Protein AF-A0AAN7SDN0-F1 (afdb_monomer)

Secondary structure (DSSP, 8-state):
---------------PPBTTTBS--SS--TTSPPBHHHHHHHHHIIIIIS---HHHHHHHHHHHHHHHHHHTT--B--HHHHHHHHHHHHHHHHHHHHHHH-GGG--HHHHHHHHHHHHHHTSB---B-TTHHHH---HHHHHHHHHHHSTT----TTTTTTSTT--

Solvent-accessible surface area (backbone atoms only — not comparable to full-atom values): 9888 Å² total; per-residue (Å²): 139,89,81,83,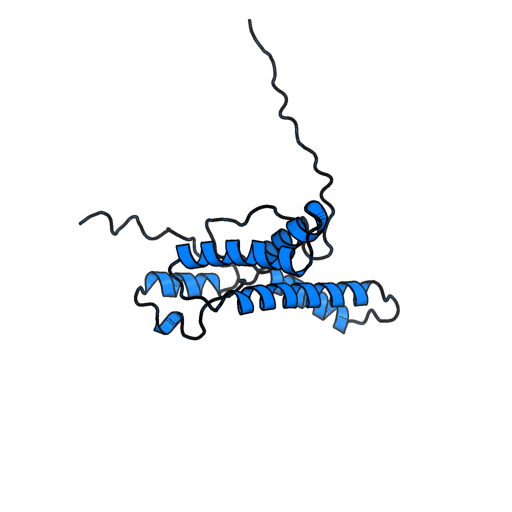83,80,75,78,77,78,80,78,71,87,69,67,72,39,88,90,69,43,53,58,33,92,70,79,68,89,48,45,85,54,26,40,40,59,50,47,20,32,24,44,27,31,38,67,76,67,61,39,52,75,66,57,17,27,48,55,44,37,53,56,54,48,54,56,39,54,74,55,74,48,50,59,52,62,66,70,56,48,30,49,51,51,50,48,55,52,50,52,49,52,52,52,54,55,49,65,72,39,71,92,66,75,43,70,71,53,54,52,51,51,52,57,49,51,64,47,27,72,36,54,55,80,52,61,28,94,57,26,75,75,71,51,82,57,61,68,54,46,52,40,54,54,31,32,68,39,92,85,45,43,71,52,62,77,80,64,78,76,66,78,81,74,125

Structure (mmCIF, N/CA/C/O backbone):
data_AF-A0AAN7SDN0-F1
#
_entry.id   AF-A0AAN7SDN0-F1
#
loop_
_atom_site.group_PDB
_atom_site.id
_atom_site.type_symbol
_atom_site.label_atom_id
_atom_site.label_alt_id
_atom_site.label_comp_id
_atom_site.label_asym_id
_atom_site.label_entity_id
_atom_site.label_seq_id
_atom_site.pdbx_PDB_ins_code
_atom_site.Cartn_x
_atom_site.Cartn_y
_atom_site.Cartn_z
_atom_site.occupancy
_atom_site.B_iso_or_equiv
_atom_site.auth_seq_id
_atom_site.auth_comp_id
_atom_site.auth_asym_id
_atom_site.auth_atom_id
_atom_site.pdbx_PDB_model_num
ATOM 1 N N . MET A 1 1 ? 29.220 38.210 26.064 1.00 38.62 1 MET A N 1
ATOM 2 C CA . MET A 1 1 ? 28.593 38.331 24.731 1.00 38.62 1 MET A CA 1
ATOM 3 C C . MET A 1 1 ? 28.800 37.018 23.997 1.00 38.62 1 MET A C 1
ATOM 5 O O . MET A 1 1 ? 29.814 36.830 23.342 1.00 38.62 1 MET A O 1
ATOM 9 N N . ALA A 1 2 ? 27.902 36.061 24.232 1.00 37.66 2 ALA A N 1
ATOM 10 C CA . ALA A 1 2 ? 27.933 34.753 23.592 1.00 37.66 2 ALA A CA 1
ATOM 11 C C . ALA A 1 2 ? 27.146 34.828 22.282 1.00 37.66 2 ALA A C 1
ATOM 13 O O . ALA A 1 2 ? 25.994 35.255 22.266 1.00 37.66 2 ALA A O 1
ATOM 14 N N . SER A 1 3 ? 27.765 34.428 21.181 1.00 37.12 3 SER A N 1
ATOM 15 C CA . SER A 1 3 ? 27.073 34.154 19.924 1.00 37.12 3 SER A CA 1
ATOM 16 C C . SER A 1 3 ? 27.837 33.051 19.213 1.00 37.12 3 SER A C 1
ATOM 18 O O . SER A 1 3 ? 28.697 33.300 18.377 1.00 37.12 3 SER A O 1
ATOM 20 N N . THR A 1 4 ? 27.554 31.808 19.592 1.00 33.75 4 THR A N 1
ATOM 21 C CA . THR A 1 4 ? 27.896 30.644 18.778 1.00 33.75 4 THR A CA 1
ATOM 22 C C . THR A 1 4 ? 26.692 30.332 17.908 1.00 33.75 4 THR A C 1
ATOM 24 O O . THR A 1 4 ? 25.661 29.860 18.383 1.00 33.75 4 THR A O 1
ATOM 27 N N . ASN A 1 5 ? 26.839 30.665 16.631 1.00 34.59 5 ASN A N 1
ATOM 28 C CA . ASN A 1 5 ? 25.934 30.321 15.552 1.00 34.59 5 ASN A CA 1
ATOM 29 C C . ASN A 1 5 ? 26.043 28.808 15.297 1.00 34.59 5 ASN A C 1
ATOM 31 O O . ASN A 1 5 ? 26.980 28.348 14.643 1.00 34.59 5 ASN A O 1
ATOM 35 N N . THR A 1 6 ? 25.129 28.021 15.863 1.00 35.69 6 THR A N 1
ATOM 36 C CA . THR A 1 6 ? 25.057 26.578 15.616 1.00 35.69 6 THR A CA 1
ATOM 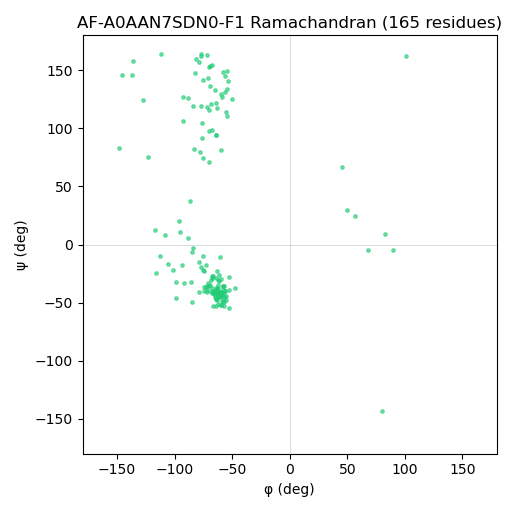37 C C . THR A 1 6 ? 24.439 26.358 14.241 1.00 35.69 6 THR A C 1
ATOM 39 O O . THR A 1 6 ? 23.221 26.288 14.085 1.00 35.69 6 THR A O 1
ATOM 42 N N . GLY A 1 7 ? 25.304 26.280 13.230 1.00 33.75 7 GLY A N 1
ATOM 43 C CA . GLY A 1 7 ? 24.948 25.844 11.890 1.00 33.75 7 GLY A CA 1
ATOM 44 C C . GLY A 1 7 ? 24.305 24.462 11.947 1.00 33.75 7 GLY A C 1
ATOM 45 O O . GLY A 1 7 ? 24.940 23.472 12.311 1.00 33.75 7 GLY A O 1
ATOM 46 N N . VAL A 1 8 ? 23.021 24.416 11.598 1.00 36.97 8 VAL A N 1
ATOM 47 C CA . VAL A 1 8 ? 22.264 23.189 11.369 1.00 36.97 8 VAL A CA 1
ATOM 48 C C . VAL A 1 8 ? 23.019 22.368 10.330 1.00 36.97 8 VAL A C 1
ATOM 50 O O . VAL A 1 8 ? 23.113 22.743 9.162 1.00 36.97 8 VAL A O 1
ATOM 53 N N . SER A 1 9 ? 23.591 21.250 10.770 1.00 36.69 9 SER A N 1
ATOM 54 C CA . SER A 1 9 ? 24.213 20.277 9.884 1.00 36.69 9 SER A CA 1
ATOM 55 C C . SER A 1 9 ? 23.116 19.637 9.042 1.00 36.69 9 SER A C 1
ATOM 57 O O . SER A 1 9 ? 22.403 18.742 9.494 1.00 36.69 9 SER A O 1
ATOM 59 N N . VAL A 1 10 ? 22.955 20.124 7.812 1.00 41.59 10 VAL A N 1
ATOM 60 C CA . VAL A 1 10 ? 22.175 19.450 6.777 1.00 41.59 10 VAL A CA 1
ATOM 61 C C . VAL A 1 10 ? 22.893 18.138 6.478 1.00 41.59 10 VAL A C 1
ATOM 63 O O . VAL A 1 10 ? 23.846 18.085 5.699 1.00 41.59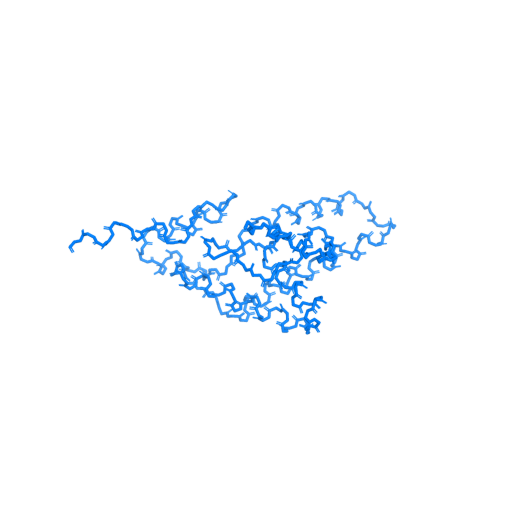 10 VAL A O 1
ATOM 66 N N . VAL A 1 11 ? 22.458 17.067 7.145 1.00 37.56 11 VAL A N 1
ATOM 67 C CA . VAL A 1 11 ? 22.883 15.701 6.844 1.00 37.56 11 VAL A CA 1
ATOM 68 C C . VAL A 1 11 ? 22.390 15.384 5.436 1.00 37.56 11 VAL A C 1
ATOM 70 O O . VAL A 1 11 ? 21.247 14.990 5.204 1.00 37.56 11 VAL A O 1
ATOM 73 N N . THR A 1 12 ? 23.277 15.607 4.476 1.00 42.34 12 THR A N 1
ATOM 74 C CA . THR A 1 12 ? 23.079 15.297 3.066 1.00 42.34 12 THR A CA 1
ATOM 75 C C . THR A 1 12 ? 23.284 13.795 2.910 1.00 42.34 12 THR A C 1
ATOM 77 O O . THR A 1 12 ? 24.360 13.327 2.550 1.00 42.34 12 THR A O 1
ATOM 80 N N . GLN A 1 13 ? 22.272 12.996 3.255 1.00 47.72 13 GLN A N 1
ATOM 81 C CA . GLN A 1 13 ? 22.265 11.602 2.823 1.00 47.72 13 GLN A CA 1
ATOM 82 C C . GLN A 1 13 ? 22.176 11.605 1.293 1.00 47.72 13 GLN A C 1
ATOM 84 O O . GLN A 1 13 ? 21.231 12.156 0.729 1.00 47.72 13 GLN A O 1
ATOM 89 N N . ASN A 1 14 ? 23.156 10.996 0.624 1.00 46.59 14 ASN A N 1
ATOM 90 C CA . ASN A 1 14 ? 23.105 10.657 -0.798 1.00 46.59 14 ASN A CA 1
ATOM 91 C C . ASN A 1 14 ? 21.919 9.706 -1.049 1.00 46.59 14 ASN A C 1
ATOM 93 O O . ASN A 1 14 ? 22.071 8.484 -1.083 1.00 46.59 14 ASN A O 1
ATOM 97 N N . LYS A 1 15 ? 20.706 10.253 -1.163 1.00 57.91 15 LYS A N 1
ATOM 98 C CA . LYS A 1 15 ? 19.480 9.470 -1.323 1.00 57.91 15 LYS A CA 1
ATOM 99 C C . LYS A 1 15 ? 19.402 8.967 -2.757 1.00 57.91 15 LYS A C 1
ATOM 101 O O . LYS A 1 15 ? 19.117 9.716 -3.690 1.00 57.91 15 LYS A O 1
ATOM 106 N N . THR A 1 16 ? 19.684 7.680 -2.926 1.00 65.12 16 THR A N 1
ATOM 107 C CA . THR A 1 16 ? 19.596 7.008 -4.224 1.00 65.12 16 THR A CA 1
ATOM 108 C C . THR A 1 16 ? 18.144 7.032 -4.690 1.00 65.12 16 THR A C 1
ATOM 110 O O . THR A 1 16 ? 17.265 6.476 -4.036 1.00 65.12 16 THR A O 1
ATOM 113 N N . ASN A 1 17 ? 17.891 7.693 -5.815 1.00 79.25 17 ASN A N 1
ATOM 114 C CA . ASN A 1 17 ? 16.552 7.840 -6.368 1.00 79.25 17 ASN A CA 1
ATOM 115 C C . ASN A 1 17 ? 16.077 6.489 -6.940 1.00 79.25 17 ASN A C 1
ATOM 117 O O . ASN A 1 17 ? 16.711 5.928 -7.841 1.00 79.25 17 ASN A O 1
ATOM 121 N N . ILE A 1 18 ? 14.989 5.927 -6.408 1.00 83.56 18 ILE A N 1
ATOM 122 C CA . ILE A 1 18 ? 14.422 4.659 -6.874 1.00 83.56 18 ILE A CA 1
ATOM 123 C C . ILE A 1 18 ? 13.532 4.972 -8.071 1.00 83.56 18 ILE A C 1
ATOM 125 O O . ILE A 1 18 ? 12.554 5.710 -7.973 1.00 83.56 18 ILE A O 1
ATOM 129 N N . TRP A 1 19 ? 13.869 4.393 -9.221 1.00 86.25 19 TRP A N 1
ATOM 130 C CA . TRP A 1 19 ? 13.138 4.619 -10.467 1.00 86.25 19 TRP A CA 1
ATOM 131 C C . TRP A 1 19 ? 11.616 4.421 -10.290 1.00 86.25 19 TRP A C 1
ATOM 133 O O . TRP A 1 19 ? 11.194 3.361 -9.830 1.00 86.25 19 TRP A O 1
ATOM 143 N N . LEU A 1 20 ? 10.828 5.439 -10.667 1.00 83.31 20 LEU A N 1
ATOM 144 C CA . LEU A 1 20 ? 9.361 5.573 -10.537 1.00 83.31 20 LEU A CA 1
ATOM 145 C C . LEU A 1 20 ? 8.774 5.711 -9.118 1.00 83.31 20 LEU A C 1
ATOM 147 O O . LEU A 1 20 ? 7.568 5.900 -9.017 1.00 83.31 20 LEU A O 1
ATOM 151 N N . ILE A 1 21 ? 9.562 5.608 -8.045 1.00 80.38 21 ILE A N 1
ATOM 152 C CA . ILE A 1 21 ? 9.052 5.639 -6.654 1.00 80.38 21 ILE A CA 1
ATOM 153 C C . ILE A 1 21 ? 9.571 6.849 -5.871 1.00 80.38 21 ILE A C 1
ATOM 155 O O . ILE A 1 21 ? 8.914 7.284 -4.926 1.00 80.38 21 ILE A O 1
ATOM 159 N N . ASP A 1 22 ? 10.719 7.392 -6.271 1.00 82.12 22 ASP A N 1
ATOM 160 C CA . ASP A 1 22 ? 11.521 8.407 -5.582 1.00 82.12 22 ASP A CA 1
ATOM 161 C C . ASP A 1 22 ? 12.404 7.834 -4.461 1.00 82.12 22 ASP A C 1
ATOM 163 O O . ASP A 1 22 ? 12.998 6.766 -4.600 1.00 82.12 22 ASP A O 1
ATOM 167 N N . GLN A 1 23 ? 12.570 8.564 -3.360 1.00 83.75 23 GLN A N 1
ATOM 168 C CA . GLN A 1 23 ? 13.489 8.217 -2.278 1.00 83.75 23 GLN A CA 1
ATOM 169 C C . GLN A 1 23 ? 12.875 7.190 -1.320 1.00 83.75 23 GLN A C 1
ATOM 171 O O . GLN A 1 23 ? 11.669 7.197 -1.064 1.00 83.75 23 GLN A O 1
ATOM 176 N N . SER A 1 24 ? 13.720 6.328 -0.753 1.00 82.56 24 SER A N 1
ATOM 177 C CA . SER A 1 24 ? 13.363 5.485 0.389 1.00 82.56 24 SER A CA 1
ATOM 178 C C . SER A 1 24 ? 12.911 6.338 1.579 1.00 82.56 24 SER A C 1
ATOM 180 O O . SER A 1 24 ? 13.359 7.470 1.772 1.00 82.56 24 SER A O 1
ATOM 182 N N . LEU A 1 25 ? 11.995 5.785 2.373 1.00 83.81 25 LEU A N 1
ATOM 183 C CA . LEU A 1 25 ? 11.400 6.456 3.525 1.00 83.81 25 LEU A CA 1
ATOM 184 C C . LEU A 1 25 ? 11.544 5.542 4.747 1.00 83.81 25 LEU A C 1
ATOM 186 O O . LEU A 1 25 ? 11.086 4.406 4.670 1.00 83.81 25 LEU A O 1
ATOM 190 N N . PRO A 1 26 ? 12.153 5.999 5.854 1.00 83.81 26 PRO A N 1
ATOM 191 C CA . PRO A 1 26 ? 12.408 5.137 7.006 1.00 83.81 26 PRO A CA 1
ATOM 192 C C . PRO A 1 26 ? 11.172 4.884 7.875 1.00 83.81 26 PRO A C 1
ATOM 194 O O . PRO A 1 26 ? 11.181 3.928 8.633 1.00 83.81 26 PRO A O 1
ATOM 197 N N . ASN A 1 27 ? 10.131 5.724 7.788 1.00 84.62 27 ASN A N 1
ATOM 198 C CA . ASN A 1 27 ? 8.933 5.635 8.630 1.00 84.62 27 ASN A CA 1
ATOM 199 C C . ASN A 1 27 ? 7.678 6.068 7.860 1.00 84.62 27 ASN A C 1
ATOM 201 O O . ASN A 1 27 ? 7.740 6.999 7.057 1.00 84.62 27 ASN A O 1
ATOM 205 N N . LEU A 1 28 ? 6.528 5.452 8.143 1.00 89.19 28 LEU A N 1
ATOM 206 C CA . LEU A 1 28 ? 5.236 5.860 7.573 1.00 89.19 28 LEU A CA 1
ATOM 207 C C . LEU A 1 28 ? 4.646 7.092 8.276 1.00 89.19 28 LEU A C 1
ATOM 209 O O . LEU A 1 28 ? 4.928 7.362 9.443 1.00 89.19 28 LEU A O 1
ATOM 213 N N . ASN A 1 29 ? 3.771 7.818 7.574 1.00 85.81 29 ASN A N 1
ATOM 214 C CA . ASN A 1 29 ? 2.984 8.891 8.176 1.00 85.81 29 ASN A CA 1
ATOM 215 C C . ASN A 1 29 ? 1.959 8.298 9.168 1.00 85.81 29 ASN A C 1
ATOM 217 O O . ASN A 1 29 ? 1.106 7.519 8.742 1.00 85.81 29 ASN A O 1
ATOM 221 N N . PRO A 1 30 ? 1.987 8.672 10.462 1.00 82.44 30 PRO A N 1
ATOM 222 C CA . PRO A 1 30 ? 1.097 8.087 11.463 1.00 82.44 30 PRO A CA 1
ATOM 223 C C . PRO A 1 30 ? -0.350 8.598 11.390 1.00 82.44 30 PRO A C 1
ATOM 225 O O . PRO A 1 30 ? -1.217 8.062 12.071 1.00 82.44 30 PRO A O 1
ATOM 228 N N . ILE A 1 31 ? -0.610 9.641 10.599 1.00 83.19 31 ILE A N 1
ATOM 229 C CA . ILE A 1 31 ? -1.877 10.383 10.574 1.00 83.19 31 ILE A CA 1
ATOM 230 C C . ILE A 1 31 ? -2.835 9.839 9.497 1.00 83.19 31 ILE A C 1
ATOM 232 O O . ILE A 1 31 ? -4.031 10.116 9.533 1.00 83.19 31 ILE A O 1
ATOM 236 N N . LYS A 1 32 ? -2.352 9.071 8.514 1.00 87.62 32 LYS A N 1
ATOM 237 C CA . LYS A 1 32 ? -3.164 8.555 7.397 1.00 87.62 32 LYS A CA 1
ATOM 238 C C . LYS A 1 32 ? -2.865 7.091 7.122 1.00 87.62 32 LYS A C 1
ATOM 240 O O . LYS A 1 32 ? -1.778 6.608 7.427 1.00 87.62 32 LYS A O 1
ATOM 245 N N . LEU A 1 33 ? -3.807 6.404 6.474 1.00 93.19 33 LEU A N 1
ATOM 246 C CA . LEU A 1 33 ? -3.516 5.072 5.964 1.00 93.19 33 LEU A CA 1
ATOM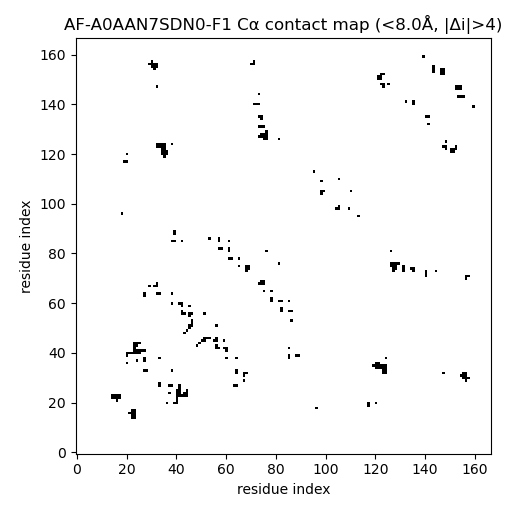 247 C C . LEU A 1 33 ? -2.517 5.177 4.797 1.00 93.19 33 LEU A C 1
ATOM 249 O O . LEU A 1 33 ? -2.653 6.056 3.931 1.00 93.19 33 LEU A O 1
ATOM 253 N N . PRO A 1 34 ? -1.501 4.303 4.762 1.00 94.38 34 PRO A N 1
ATOM 254 C CA . PRO A 1 34 ? -0.395 4.442 3.831 1.00 94.38 34 PRO A CA 1
ATOM 255 C C . PRO A 1 34 ? -0.822 4.132 2.393 1.00 94.38 34 PRO A C 1
ATOM 257 O O . PRO A 1 34 ? -1.626 3.235 2.126 1.00 94.38 34 PRO A O 1
ATOM 260 N N . SER A 1 35 ? -0.255 4.874 1.451 1.00 95.50 35 SER A N 1
ATOM 261 C CA . SER A 1 35 ? -0.337 4.603 0.015 1.00 95.50 35 SER A CA 1
ATOM 262 C C . SER A 1 35 ? 0.597 3.471 -0.406 1.00 95.50 35 SER A C 1
ATOM 264 O O . SER A 1 35 ? 1.540 3.118 0.308 1.00 95.50 35 SER A O 1
ATOM 266 N N . ILE A 1 36 ? 0.379 2.925 -1.604 1.00 95.44 36 ILE A N 1
ATOM 267 C CA . ILE A 1 36 ? 1.287 1.933 -2.198 1.00 95.44 36 ILE A CA 1
ATOM 268 C C . ILE A 1 36 ? 2.716 2.499 -2.292 1.00 95.44 36 ILE A C 1
ATOM 270 O O . ILE A 1 36 ? 3.669 1.785 -1.971 1.00 95.44 36 ILE A O 1
ATOM 274 N N . SER A 1 37 ? 2.867 3.777 -2.658 1.00 93.88 37 SER A N 1
ATOM 275 C CA . SER A 1 37 ? 4.159 4.474 -2.708 1.00 93.88 37 SER A CA 1
ATOM 276 C C . SER A 1 37 ? 4.876 4.451 -1.361 1.00 93.88 37 SER A C 1
ATOM 278 O O . SER A 1 37 ? 6.012 3.992 -1.274 1.00 93.88 37 SER A O 1
ATOM 280 N N . GLU A 1 38 ? 4.203 4.885 -0.291 1.00 94.00 38 GLU A N 1
ATOM 281 C CA . GLU A 1 38 ? 4.782 4.971 1.057 1.00 94.00 38 GLU A CA 1
ATOM 282 C C . GLU A 1 38 ? 5.253 3.595 1.554 1.00 94.00 38 GLU A C 1
ATOM 284 O O . GLU A 1 38 ? 6.376 3.462 2.044 1.00 94.00 38 GLU A O 1
ATOM 289 N N . VAL A 1 39 ? 4.449 2.548 1.337 1.00 95.88 39 VAL A N 1
ATOM 290 C CA . VAL A 1 39 ? 4.815 1.171 1.710 1.00 95.88 39 VAL A CA 1
ATOM 291 C C . VAL A 1 39 ? 6.007 0.659 0.899 1.00 95.88 39 VAL A C 1
ATOM 293 O O . VAL A 1 39 ? 6.892 0.002 1.452 1.00 95.88 39 VAL A O 1
ATOM 296 N N . LEU A 1 40 ? 6.071 0.957 -0.403 1.00 94.75 40 LEU A N 1
ATOM 297 C CA . LEU A 1 40 ? 7.213 0.569 -1.230 1.00 94.75 40 LEU A CA 1
ATOM 298 C C . LEU A 1 40 ? 8.484 1.334 -0.852 1.00 94.75 40 LEU A C 1
ATOM 300 O O . LEU A 1 40 ? 9.549 0.724 -0.787 1.00 94.75 40 LEU A O 1
ATOM 304 N N . ARG A 1 41 ? 8.398 2.633 -0.554 1.00 93.44 41 ARG A N 1
ATOM 305 C CA . ARG A 1 41 ? 9.542 3.432 -0.083 1.00 93.44 41 ARG A CA 1
ATOM 306 C C . ARG A 1 41 ? 10.132 2.861 1.205 1.00 93.44 41 ARG A C 1
ATOM 308 O O . ARG A 1 41 ? 11.355 2.745 1.302 1.00 93.44 41 ARG A O 1
ATOM 315 N N . LEU A 1 42 ? 9.279 2.431 2.135 1.00 93.62 42 LEU A N 1
ATOM 316 C CA . LEU A 1 42 ? 9.701 1.747 3.358 1.00 93.62 42 LEU A CA 1
ATOM 317 C C . LEU A 1 42 ? 10.302 0.363 3.078 1.00 93.62 42 LEU A C 1
ATOM 319 O O . LEU A 1 42 ? 11.345 0.002 3.623 1.00 93.62 42 LEU A O 1
ATOM 323 N N . PHE A 1 43 ? 9.708 -0.408 2.163 1.00 94.50 43 PHE A N 1
ATOM 324 C CA . PHE A 1 43 ? 10.299 -1.667 1.705 1.00 94.50 43 PHE A CA 1
ATOM 325 C C . PHE A 1 43 ? 11.719 -1.458 1.152 1.00 94.50 43 PHE A C 1
ATOM 327 O O . PHE A 1 43 ? 12.633 -2.222 1.477 1.00 94.50 43 PHE A O 1
ATOM 334 N N . PHE A 1 44 ? 11.927 -0.424 0.331 1.00 92.88 44 PHE A N 1
ATOM 335 C CA . PHE A 1 44 ? 13.230 -0.138 -0.263 1.00 92.88 44 PHE A CA 1
ATOM 336 C C . PHE A 1 44 ? 14.253 0.383 0.737 1.00 92.88 44 PHE A C 1
ATOM 338 O O . PHE A 1 44 ? 15.419 0.018 0.600 1.00 92.88 44 PHE A O 1
ATOM 345 N N . TYR A 1 45 ? 13.837 1.140 1.754 1.00 91.56 45 TYR A N 1
ATOM 346 C CA . TYR A 1 45 ? 14.695 1.478 2.891 1.00 91.56 45 TYR A CA 1
ATOM 347 C C . TYR A 1 45 ? 15.292 0.196 3.494 1.00 91.56 45 TYR A C 1
ATOM 349 O O . TYR A 1 45 ? 16.509 -0.010 3.492 1.00 91.56 45 TYR A O 1
ATOM 357 N N . TYR A 1 46 ? 14.436 -0.767 3.853 1.00 90.62 46 TYR A N 1
ATOM 358 C CA . TYR A 1 46 ? 14.907 -2.029 4.422 1.00 90.62 46 TYR A CA 1
ATOM 359 C C . TYR A 1 46 ? 15.686 -2.912 3.440 1.00 90.62 46 TYR A C 1
ATOM 361 O O . TYR 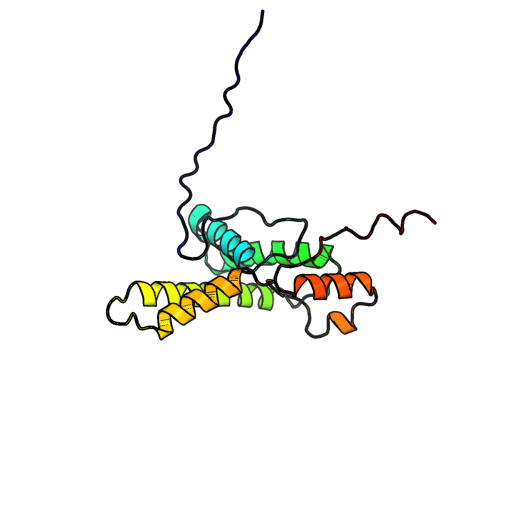A 1 46 ? 16.509 -3.737 3.846 1.00 90.62 46 TYR A O 1
ATOM 369 N N . LYS A 1 47 ? 15.396 -2.826 2.141 1.00 90.44 47 LYS A N 1
ATOM 370 C CA . LYS A 1 47 ? 16.065 -3.641 1.119 1.00 90.44 47 LYS A CA 1
ATOM 371 C C . LYS A 1 47 ? 17.445 -3.100 0.746 1.00 90.44 47 LYS A C 1
ATOM 373 O O . LYS A 1 47 ? 18.345 -3.918 0.521 1.00 90.44 47 LYS A O 1
ATOM 378 N N . ASN A 1 48 ? 17.585 -1.782 0.626 1.00 87.12 48 ASN A N 1
ATOM 379 C CA . ASN A 1 48 ? 18.759 -1.120 0.058 1.00 87.12 48 ASN A CA 1
ATOM 380 C C . ASN A 1 48 ? 19.709 -0.610 1.143 1.00 87.12 48 ASN A C 1
ATOM 382 O O . ASN A 1 48 ? 20.909 -0.849 1.045 1.00 87.12 48 ASN A O 1
ATOM 386 N N . GLU A 1 49 ? 19.181 0.048 2.175 1.00 85.50 49 GLU A N 1
ATOM 387 C CA . GLU A 1 49 ? 19.989 0.679 3.227 1.00 85.50 49 GLU A CA 1
ATOM 388 C C . GLU A 1 49 ? 20.342 -0.341 4.306 1.00 85.50 49 GLU A C 1
ATOM 390 O O . GLU A 1 49 ? 21.509 -0.579 4.597 1.00 85.50 49 GLU A O 1
ATOM 395 N N . GLU A 1 50 ? 19.337 -1.068 4.785 1.00 83.19 50 GLU A N 1
ATOM 396 C CA . GLU A 1 50 ? 19.498 -2.098 5.818 1.00 83.19 50 GLU A CA 1
ATOM 397 C C . GLU A 1 50 ? 19.923 -3.470 5.259 1.00 83.19 50 GLU A C 1
ATOM 399 O O . GLU A 1 50 ? 20.086 -4.438 6.002 1.00 83.19 50 GLU A O 1
ATOM 404 N N . ARG A 1 51 ? 20.043 -3.587 3.928 1.00 86.69 51 ARG A N 1
ATOM 405 C CA . ARG A 1 51 ? 20.488 -4.790 3.193 1.00 86.69 51 ARG A CA 1
ATOM 406 C C . ARG A 1 51 ? 19.769 -6.092 3.587 1.00 86.69 51 ARG A C 1
ATOM 408 O O . ARG A 1 51 ? 20.325 -7.182 3.455 1.00 86.69 51 ARG A O 1
ATOM 415 N N . LYS A 1 52 ? 18.504 -6.016 4.016 1.00 88.31 52 LYS A N 1
ATOM 416 C CA . LYS A 1 52 ? 17.719 -7.193 4.424 1.00 88.31 52 LYS A CA 1
ATOM 417 C C . LYS A 1 52 ? 17.318 -8.057 3.215 1.00 88.31 52 LYS A C 1
ATOM 419 O O . LYS A 1 52 ? 17.369 -7.643 2.046 1.00 88.31 52 LYS A O 1
ATOM 424 N N . THR A 1 53 ? 16.923 -9.302 3.502 1.00 93.31 53 THR A N 1
ATOM 425 C CA . THR A 1 53 ? 16.344 -10.215 2.502 1.00 93.31 53 THR A CA 1
ATOM 426 C C . THR A 1 53 ? 14.980 -9.702 2.049 1.00 93.31 53 THR A C 1
ATOM 428 O O . THR A 1 53 ? 14.292 -9.041 2.818 1.00 93.31 53 THR A O 1
ATOM 431 N N . ILE A 1 54 ? 14.532 -10.058 0.839 1.00 90.50 54 ILE A N 1
ATOM 432 C CA . ILE A 1 54 ? 13.218 -9.629 0.311 1.00 90.50 54 ILE A CA 1
ATOM 433 C C . ILE A 1 54 ? 12.080 -9.957 1.289 1.00 90.50 54 ILE A C 1
ATOM 435 O O . ILE A 1 54 ? 11.164 -9.157 1.461 1.00 90.50 54 ILE A O 1
ATOM 439 N N . LEU A 1 55 ? 12.144 -11.120 1.947 1.00 91.56 55 LEU A N 1
ATOM 440 C CA . LEU A 1 55 ? 11.151 -11.504 2.945 1.00 91.56 55 LEU A CA 1
ATOM 441 C C . LEU A 1 55 ? 11.178 -10.555 4.148 1.00 91.56 55 LEU A C 1
ATOM 443 O O . LEU A 1 55 ? 10.144 -9.992 4.483 1.00 91.56 55 LEU A O 1
ATOM 447 N N . LYS A 1 56 ? 12.347 -10.329 4.762 1.00 91.62 56 LYS A N 1
ATOM 448 C CA . LYS A 1 56 ? 12.473 -9.426 5.918 1.00 91.62 56 LYS A CA 1
ATOM 449 C C . LYS A 1 56 ? 12.107 -7.982 5.556 1.00 91.62 56 LYS A C 1
ATOM 451 O O . LYS A 1 56 ? 11.379 -7.347 6.312 1.00 91.62 56 LYS A O 1
ATOM 456 N N . SER A 1 57 ? 12.531 -7.502 4.386 1.00 93.00 57 SER A N 1
ATOM 457 C CA . SER A 1 57 ? 12.190 -6.173 3.865 1.00 93.00 57 SER A CA 1
ATOM 458 C C . SER A 1 57 ? 10.696 -5.994 3.602 1.00 93.00 57 SER A C 1
ATOM 460 O O . SER A 1 57 ? 10.245 -4.863 3.590 1.00 93.00 57 SER A O 1
ATOM 462 N N . ALA A 1 58 ? 9.923 -7.070 3.410 1.00 94.25 58 ALA A N 1
ATOM 463 C CA . ALA A 1 58 ? 8.461 -7.009 3.319 1.00 94.25 58 ALA A CA 1
ATOM 464 C C . ALA A 1 58 ? 7.768 -7.210 4.676 1.00 94.25 58 ALA A C 1
ATOM 466 O O . ALA A 1 58 ? 6.720 -6.618 4.919 1.00 94.25 58 ALA A O 1
ATOM 467 N N . THR A 1 59 ? 8.340 -8.024 5.566 1.00 95.75 59 THR A N 1
ATOM 468 C CA . THR A 1 59 ? 7.762 -8.301 6.887 1.00 95.75 59 THR A CA 1
ATOM 469 C C . THR A 1 59 ? 7.737 -7.067 7.781 1.00 95.75 59 THR A C 1
ATOM 471 O O . THR A 1 59 ? 6.735 -6.866 8.461 1.00 95.75 59 THR A O 1
ATOM 474 N N . VAL A 1 60 ? 8.799 -6.250 7.789 1.00 93.19 60 VAL A N 1
ATOM 475 C CA . VAL A 1 60 ? 8.855 -5.061 8.659 1.00 93.19 60 VAL A CA 1
ATOM 476 C C . VAL A 1 60 ? 7.821 -4.001 8.246 1.00 93.19 60 VAL A C 1
ATOM 478 O O . VAL A 1 60 ? 6.968 -3.695 9.078 1.00 93.19 60 VAL A O 1
ATOM 481 N N . PRO A 1 61 ? 7.752 -3.556 6.971 1.00 94.12 61 PRO A N 1
ATOM 482 C CA . PRO A 1 61 ? 6.684 -2.655 6.538 1.00 94.12 61 PRO A CA 1
ATOM 483 C C . PRO A 1 61 ? 5.289 -3.244 6.754 1.00 94.12 61 PRO A C 1
ATOM 485 O O . PRO A 1 61 ? 4.370 -2.518 7.102 1.00 94.12 61 PRO A O 1
ATOM 488 N N . ALA A 1 62 ? 5.107 -4.562 6.591 1.00 96.00 62 ALA A N 1
ATOM 489 C CA . ALA A 1 62 ? 3.816 -5.188 6.868 1.00 96.00 62 ALA A CA 1
ATOM 490 C C . ALA A 1 62 ? 3.388 -5.021 8.335 1.00 96.00 62 ALA A C 1
ATOM 492 O O . ALA A 1 62 ? 2.215 -4.764 8.573 1.00 96.00 62 ALA A O 1
ATOM 493 N N . CYS A 1 63 ? 4.306 -5.148 9.302 1.00 95.00 63 CYS A N 1
ATOM 494 C CA . CYS A 1 63 ? 4.003 -4.886 10.714 1.00 95.00 63 CYS A CA 1
ATOM 495 C C . CYS A 1 63 ? 3.593 -3.428 10.948 1.00 95.00 63 CYS A C 1
ATOM 497 O O . CYS A 1 63 ? 2.608 -3.182 11.633 1.00 95.00 63 CYS A O 1
ATOM 499 N N . GLU A 1 64 ? 4.328 -2.474 10.372 1.00 94.00 64 GLU A N 1
ATOM 500 C CA . GLU A 1 64 ? 4.035 -1.045 10.546 1.00 94.00 64 GLU A CA 1
ATOM 501 C C . GLU A 1 64 ? 2.695 -0.650 9.930 1.00 94.00 64 GLU A C 1
ATOM 503 O O . GLU A 1 64 ? 1.892 0.023 10.572 1.00 94.00 64 GLU A O 1
ATOM 508 N N . VAL A 1 65 ? 2.420 -1.118 8.708 1.00 95.25 65 VAL A N 1
ATOM 509 C CA . VAL A 1 65 ? 1.127 -0.907 8.051 1.00 95.25 65 VAL A CA 1
ATOM 510 C C . VAL A 1 65 ? 0.011 -1.487 8.915 1.00 95.25 65 VAL A C 1
ATOM 512 O O . VAL A 1 65 ? -0.958 -0.790 9.179 1.00 95.25 65 VAL A O 1
ATOM 515 N N . ILE A 1 66 ? 0.148 -2.726 9.396 1.00 95.19 66 ILE A N 1
ATOM 516 C CA . ILE A 1 66 ? -0.847 -3.353 10.277 1.00 95.19 66 ILE A CA 1
ATOM 517 C C . ILE A 1 66 ? -1.114 -2.483 11.510 1.00 95.19 66 ILE A C 1
ATOM 519 O O . ILE A 1 66 ? -2.270 -2.165 11.766 1.00 95.19 66 ILE A O 1
ATOM 523 N N . GLY A 1 67 ? -0.068 -2.000 12.186 1.00 92.56 67 GLY A N 1
ATOM 524 C CA . GLY A 1 67 ? -0.225 -1.141 13.360 1.00 92.56 67 GLY A CA 1
ATOM 525 C C . GLY A 1 67 ? -0.956 0.180 13.077 1.00 92.56 67 GLY A C 1
ATOM 526 O O . GLY A 1 67 ? -1.665 0.682 13.943 1.00 92.56 67 GLY A O 1
ATOM 527 N N . LEU A 1 68 ? -0.832 0.753 11.872 1.00 92.31 68 LEU A N 1
ATOM 528 C CA . LEU A 1 68 ? -1.608 1.942 11.480 1.00 92.31 68 LEU A CA 1
ATOM 529 C C . LEU A 1 68 ? -3.086 1.628 11.239 1.00 92.31 68 LEU A C 1
ATOM 531 O O . LEU A 1 68 ? -3.949 2.424 11.599 1.00 92.31 68 LEU A O 1
ATOM 535 N N . TRP A 1 69 ? -3.377 0.482 10.629 1.00 93.38 69 TRP A N 1
ATOM 536 C CA . TRP A 1 69 ? -4.752 0.055 10.375 1.00 93.38 69 TRP A CA 1
ATOM 537 C C . TRP A 1 69 ? -5.469 -0.370 11.662 1.00 93.38 69 TRP A C 1
ATOM 539 O O . TRP A 1 69 ? -6.644 -0.056 11.830 1.00 93.38 69 TRP A O 1
ATOM 549 N N . GLU A 1 70 ? -4.751 -1.001 12.594 1.00 91.25 70 GLU A N 1
ATOM 550 C CA . GLU A 1 70 ? -5.247 -1.331 13.936 1.00 91.25 70 GLU A CA 1
ATOM 551 C C . GLU A 1 70 ? -5.580 -0.066 14.740 1.00 91.25 70 GLU A C 1
ATOM 553 O O . GLU A 1 70 ? -6.635 -0.005 15.363 1.00 91.25 70 GLU A O 1
ATOM 558 N N . LYS A 1 71 ? -4.752 0.988 14.660 1.00 89.38 71 LYS A N 1
ATOM 559 C CA . LYS A 1 71 ? -5.048 2.303 15.269 1.00 89.38 71 LYS A CA 1
ATOM 560 C C . LYS A 1 71 ? -6.300 2.976 14.708 1.00 89.38 71 LYS A C 1
ATOM 562 O O . LYS A 1 71 ? -6.893 3.805 15.386 1.00 89.38 71 LYS A O 1
ATOM 567 N N . ALA A 1 72 ? -6.666 2.659 13.471 1.00 87.69 72 ALA A N 1
ATOM 568 C CA . ALA A 1 72 ? -7.884 3.150 12.839 1.00 87.69 72 ALA A CA 1
ATOM 569 C C . ALA A 1 72 ? -9.101 2.249 13.116 1.00 87.69 72 ALA A C 1
ATOM 571 O O . ALA A 1 72 ? -10.147 2.468 12.515 1.00 87.69 72 ALA A O 1
ATOM 572 N N . SER A 1 73 ? -8.966 1.222 13.967 1.00 89.44 73 SER A N 1
ATOM 573 C CA . SER A 1 73 ? -10.030 0.266 14.308 1.00 89.44 73 SER A CA 1
ATOM 574 C C . SER A 1 73 ? -10.640 -0.459 13.099 1.00 89.44 73 SER A C 1
ATOM 576 O O . SER A 1 73 ? -11.773 -0.937 13.150 1.00 89.44 73 SER A O 1
ATOM 578 N N . ILE A 1 74 ? -9.895 -0.579 11.993 1.00 91.00 74 ILE A N 1
ATOM 579 C CA . ILE A 1 74 ? -10.387 -1.224 10.771 1.00 91.00 74 ILE A CA 1
ATOM 580 C C . ILE A 1 74 ? -10.009 -2.711 10.782 1.00 91.00 74 ILE A C 1
ATOM 582 O O . ILE A 1 74 ? -8.823 -3.037 10.881 1.00 91.00 74 ILE A O 1
ATOM 586 N N . PRO A 1 75 ? -10.969 -3.634 10.586 1.00 93.06 75 PRO A N 1
ATOM 587 C CA . PRO A 1 75 ? -10.672 -5.052 10.424 1.00 93.06 75 PRO A CA 1
ATOM 588 C C . PRO A 1 75 ? -9.741 -5.303 9.232 1.00 93.06 75 PRO A C 1
ATOM 590 O O . PRO A 1 75 ? -10.033 -4.900 8.103 1.00 93.06 75 PRO A O 1
ATOM 593 N N . ILE A 1 76 ? -8.637 -6.017 9.459 1.00 95.75 76 ILE A N 1
ATOM 594 C CA . ILE A 1 76 ? -7.614 -6.309 8.445 1.00 95.75 76 ILE A CA 1
ATOM 595 C C . ILE A 1 76 ? -7.561 -7.788 8.059 1.00 95.75 76 ILE A C 1
ATOM 597 O O . ILE A 1 76 ? -8.043 -8.675 8.759 1.00 95.75 76 ILE A O 1
ATOM 601 N N . ARG A 1 77 ? -6.916 -8.072 6.927 1.00 94.38 77 ARG A N 1
ATOM 602 C CA . ARG A 1 77 ? -6.564 -9.442 6.520 1.00 94.38 77 ARG A CA 1
ATOM 603 C C . ARG A 1 77 ? -5.350 -9.957 7.292 1.00 94.38 77 ARG A C 1
ATOM 605 O O . ARG A 1 77 ? -4.522 -9.188 7.769 1.00 94.38 77 ARG A O 1
ATOM 612 N N . PHE A 1 78 ? -5.162 -11.280 7.293 1.00 94.06 78 PHE A N 1
ATOM 613 C CA . PHE A 1 78 ? -3.971 -11.896 7.885 1.00 94.06 78 PHE A CA 1
ATOM 614 C C . PHE A 1 78 ? -2.664 -11.311 7.329 1.00 94.06 78 PHE A C 1
ATOM 616 O O . PHE A 1 78 ? -2.498 -11.156 6.114 1.00 94.06 78 PHE A O 1
ATOM 623 N N . LYS A 1 79 ? -1.677 -11.124 8.212 1.00 95.56 79 LYS A N 1
ATOM 624 C CA . LYS A 1 79 ? -0.338 -10.590 7.905 1.00 95.56 79 LYS A CA 1
ATOM 625 C C . LYS A 1 79 ? 0.338 -11.229 6.687 1.00 95.56 79 LYS A C 1
ATOM 627 O O . LYS A 1 79 ? 0.978 -10.536 5.899 1.00 95.56 79 LYS A O 1
ATOM 632 N N . LYS A 1 80 ? 0.164 -12.538 6.474 1.00 96.19 80 LYS A N 1
ATOM 633 C CA . LYS A 1 80 ? 0.697 -13.241 5.290 1.00 96.19 80 LYS A CA 1
ATOM 634 C C . LYS A 1 80 ? 0.203 -12.639 3.965 1.00 96.19 80 LYS A C 1
ATOM 636 O O . LYS A 1 80 ? 0.969 -12.559 3.007 1.00 96.19 80 LYS A O 1
ATOM 641 N N . HIS A 1 81 ? -1.046 -12.170 3.913 1.00 96.62 81 HIS A N 1
ATOM 642 C CA . HIS A 1 81 ? -1.619 -11.526 2.731 1.00 96.62 81 HIS A CA 1
ATOM 643 C C . HIS A 1 81 ? -1.079 -10.109 2.539 1.00 96.62 81 HIS A C 1
ATOM 645 O O . HIS A 1 81 ? -0.802 -9.727 1.405 1.00 96.62 81 HIS A O 1
ATOM 651 N N . VAL A 1 82 ? -0.844 -9.377 3.632 1.00 96.94 82 VAL A N 1
ATOM 652 C CA . VAL A 1 82 ? -0.181 -8.063 3.610 1.00 96.94 82 VAL A CA 1
ATOM 653 C C . VAL A 1 82 ? 1.225 -8.189 3.016 1.00 96.94 82 VAL A C 1
ATOM 655 O O . VAL A 1 82 ? 1.541 -7.532 2.025 1.00 96.94 82 VAL A O 1
ATOM 658 N N . ILE A 1 83 ? 2.036 -9.119 3.532 1.00 96.88 83 ILE A N 1
ATOM 659 C CA . ILE A 1 83 ? 3.389 -9.404 3.021 1.00 96.88 83 ILE A CA 1
ATOM 660 C C . ILE A 1 83 ? 3.342 -9.799 1.539 1.00 96.88 83 ILE A C 1
ATOM 662 O O . ILE A 1 83 ? 4.140 -9.315 0.732 1.00 96.88 83 ILE A O 1
ATOM 666 N N . SER A 1 84 ? 2.402 -10.671 1.164 1.00 97.00 84 SER A N 1
ATOM 667 C CA . SER A 1 84 ? 2.223 -11.100 -0.226 1.00 97.00 84 SER A CA 1
ATOM 668 C C . SER A 1 84 ? 1.889 -9.924 -1.151 1.00 97.00 84 SER A C 1
ATOM 670 O O . SER A 1 84 ? 2.457 -9.814 -2.239 1.00 97.00 84 SER A O 1
ATOM 672 N N . LYS A 1 85 ? 1.043 -8.991 -0.695 1.00 97.19 85 LYS A N 1
ATOM 673 C CA . LYS A 1 85 ? 0.682 -7.778 -1.439 1.00 97.19 85 LYS A CA 1
ATOM 674 C C . LYS A 1 85 ? 1.883 -6.848 -1.647 1.00 97.19 85 LYS A C 1
ATOM 676 O O . LYS A 1 85 ? 2.102 -6.407 -2.773 1.00 97.19 85 LYS A O 1
ATOM 681 N N . ILE A 1 86 ? 2.717 -6.627 -0.626 1.00 97.06 86 ILE A N 1
ATOM 682 C CA . ILE A 1 86 ? 3.964 -5.843 -0.763 1.00 97.06 86 ILE A CA 1
ATOM 683 C C . ILE A 1 86 ? 4.885 -6.484 -1.807 1.00 97.06 86 ILE A C 1
ATOM 685 O O . ILE A 1 86 ? 5.354 -5.824 -2.736 1.00 97.06 86 ILE A O 1
ATOM 689 N N . ARG A 1 87 ? 5.104 -7.801 -1.702 1.00 96.25 87 ARG A N 1
ATOM 690 C CA . ARG A 1 87 ? 5.948 -8.548 -2.646 1.00 96.25 87 ARG A CA 1
ATOM 691 C C . ARG A 1 87 ? 5.402 -8.511 -4.072 1.00 96.25 87 ARG A C 1
ATOM 693 O O . ARG A 1 87 ? 6.195 -8.483 -5.011 1.00 96.25 87 ARG A O 1
ATOM 700 N N . LYS A 1 88 ? 4.077 -8.505 -4.245 1.00 96.69 88 LYS A N 1
ATOM 701 C CA . LYS A 1 88 ? 3.430 -8.371 -5.554 1.00 96.69 88 LYS A CA 1
ATOM 702 C C . LYS A 1 88 ? 3.777 -7.029 -6.201 1.00 96.69 88 LYS A C 1
ATOM 704 O O . LYS A 1 88 ? 4.286 -7.038 -7.317 1.00 96.69 88 LYS A O 1
ATOM 709 N N . HIS A 1 89 ? 3.600 -5.914 -5.492 1.00 95.94 89 HIS A N 1
ATOM 710 C CA . HIS A 1 89 ? 3.951 -4.592 -6.023 1.00 95.94 89 HIS A CA 1
ATOM 711 C C . HIS A 1 89 ? 5.451 -4.442 -6.294 1.00 95.94 89 HIS A C 1
ATOM 713 O O . HIS A 1 89 ? 5.844 -3.886 -7.317 1.00 95.94 89 HIS A O 1
ATOM 719 N N . PHE A 1 90 ? 6.304 -5.018 -5.441 1.00 94.69 90 PHE A N 1
ATOM 720 C CA . PHE A 1 90 ? 7.739 -5.079 -5.715 1.00 94.69 90 PHE A CA 1
ATOM 721 C C . PHE A 1 90 ? 8.050 -5.863 -7.001 1.00 94.69 90 PHE A C 1
ATOM 723 O O . PHE A 1 90 ? 8.845 -5.414 -7.824 1.00 94.69 90 PHE A O 1
ATOM 730 N N . LYS A 1 91 ? 7.403 -7.015 -7.221 1.00 95.19 91 LYS A N 1
ATOM 731 C CA . LYS A 1 91 ? 7.580 -7.816 -8.442 1.00 95.19 91 LYS A CA 1
ATOM 732 C C . LYS A 1 91 ? 7.081 -7.080 -9.690 1.00 95.19 91 LYS A C 1
ATOM 734 O O . LYS A 1 91 ? 7.735 -7.145 -10.729 1.00 95.19 91 LYS A O 1
ATOM 739 N N . GLU A 1 92 ? 5.953 -6.376 -9.594 1.00 94.06 92 GLU A N 1
ATOM 740 C CA . GLU A 1 92 ? 5.445 -5.499 -10.659 1.00 94.06 92 GLU A CA 1
ATOM 741 C C . GLU A 1 92 ? 6.493 -4.442 -11.033 1.00 94.06 92 GLU A C 1
ATOM 743 O O . GLU A 1 92 ? 6.871 -4.346 -12.201 1.00 94.06 92 GLU A O 1
ATOM 748 N N . TRP A 1 93 ? 7.057 -3.750 -10.039 1.00 94.44 93 TRP A N 1
ATOM 749 C CA . TRP A 1 93 ? 8.140 -2.787 -10.244 1.00 94.44 93 TRP A CA 1
ATOM 750 C C . TRP A 1 93 ? 9.390 -3.415 -10.880 1.00 94.44 93 TRP A C 1
ATOM 752 O O . TRP A 1 93 ? 9.947 -2.864 -11.830 1.00 94.44 93 TRP A O 1
ATOM 762 N N . GLN A 1 94 ? 9.821 -4.596 -10.421 1.00 92.81 94 GLN A N 1
ATOM 763 C CA . GLN A 1 94 ? 10.971 -5.297 -11.008 1.00 92.81 94 GLN A CA 1
ATOM 764 C C . GLN A 1 94 ? 10.746 -5.621 -12.488 1.00 92.81 94 GLN A C 1
ATOM 766 O O . GLN A 1 94 ? 11.668 -5.495 -13.294 1.00 92.81 94 GLN A O 1
ATOM 771 N N . ASN A 1 95 ? 9.533 -6.039 -12.851 1.00 91.38 95 ASN A N 1
ATOM 772 C CA . ASN A 1 95 ? 9.185 -6.334 -14.237 1.00 91.38 95 ASN A CA 1
ATOM 773 C C . ASN A 1 95 ? 9.197 -5.066 -15.099 1.00 91.38 95 ASN A C 1
ATOM 775 O O . ASN A 1 95 ? 9.738 -5.096 -16.203 1.00 91.38 95 ASN A O 1
ATOM 779 N N . LEU A 1 96 ? 8.665 -3.950 -14.589 1.00 90.62 96 LEU A N 1
ATOM 780 C CA . LEU A 1 96 ? 8.728 -2.653 -15.270 1.00 90.62 96 LEU A CA 1
ATOM 781 C C . LEU A 1 96 ? 10.180 -2.211 -15.485 1.00 90.62 96 LEU A C 1
ATOM 783 O O . LEU A 1 96 ? 10.559 -1.858 -16.600 1.00 90.62 96 LEU A O 1
ATOM 787 N N . LYS A 1 97 ? 11.029 -2.334 -14.458 1.00 88.75 97 LYS A N 1
ATOM 788 C CA . LYS A 1 97 ? 12.447 -1.970 -14.548 1.00 88.75 97 LYS A CA 1
ATOM 789 C C . LYS A 1 97 ? 13.198 -2.804 -15.593 1.00 88.75 97 LYS A C 1
ATOM 791 O O . LYS A 1 97 ? 13.923 -2.247 -16.412 1.00 88.75 97 LYS A O 1
ATOM 796 N N . LYS A 1 98 ? 12.977 -4.123 -15.624 1.00 87.00 98 LYS A N 1
ATOM 797 C CA . LYS A 1 98 ? 13.561 -5.015 -16.645 1.00 87.00 98 LYS A CA 1
ATOM 798 C C . LYS A 1 98 ? 13.113 -4.645 -18.060 1.00 87.00 98 LYS A C 1
ATOM 800 O O . LYS A 1 98 ? 13.910 -4.673 -18.995 1.00 87.00 98 LYS A O 1
ATOM 805 N N . ASN A 1 99 ? 11.839 -4.294 -18.221 1.00 84.31 99 ASN A N 1
ATOM 806 C CA . ASN A 1 99 ? 11.292 -3.891 -19.514 1.00 84.31 99 ASN A CA 1
ATOM 807 C C . ASN A 1 99 ? 11.883 -2.557 -19.994 1.00 84.31 99 ASN A C 1
ATOM 809 O O . ASN A 1 99 ? 12.184 -2.431 -21.178 1.00 84.31 99 ASN A O 1
ATOM 813 N N . LYS A 1 100 ? 12.125 -1.607 -19.082 1.00 81.38 100 LYS A N 1
ATOM 814 C CA . LYS A 1 100 ? 12.815 -0.338 -19.362 1.00 81.38 100 LYS A CA 1
ATOM 815 C C . LYS A 1 100 ? 14.249 -0.549 -19.861 1.00 81.38 100 LYS A C 1
ATOM 817 O O . LYS A 1 100 ? 14.691 0.129 -20.786 1.00 81.38 100 LYS A O 1
ATOM 822 N N . GLU A 1 101 ? 14.986 -1.474 -19.249 1.00 79.88 101 GLU A N 1
ATOM 823 C CA . GLU A 1 101 ? 16.372 -1.793 -19.628 1.00 79.88 101 GLU A CA 1
ATOM 824 C C . GLU A 1 101 ? 16.453 -2.443 -21.024 1.00 79.88 101 GLU A C 1
ATOM 826 O O . GLU A 1 101 ? 17.434 -2.264 -21.750 1.00 79.88 101 GLU A O 1
ATOM 831 N N . ASN A 1 102 ? 15.387 -3.122 -21.461 1.00 79.31 102 ASN A N 1
ATOM 832 C CA . ASN A 1 102 ? 15.295 -3.718 -22.789 1.00 79.31 102 ASN A CA 1
ATOM 833 C C . ASN A 1 102 ? 14.857 -2.696 -23.861 1.00 79.31 102 ASN A C 1
ATOM 835 O O . ASN A 1 102 ? 13.697 -2.650 -24.279 1.00 79.31 102 ASN A O 1
ATOM 839 N N . LYS A 1 103 ? 15.819 -1.906 -24.359 1.00 65.25 103 LYS A N 1
ATOM 840 C CA . LYS A 1 103 ? 15.605 -0.842 -25.367 1.00 65.25 103 LYS A CA 1
ATOM 841 C C . LYS A 1 103 ? 14.870 -1.297 -26.640 1.00 65.25 103 LYS A C 1
ATOM 843 O O . LYS A 1 103 ? 14.174 -0.488 -27.243 1.00 65.25 103 LYS A O 1
ATOM 848 N N . LYS A 1 104 ? 14.973 -2.575 -27.033 1.00 69.62 104 LYS A N 1
ATOM 849 C CA . LYS A 1 104 ? 14.323 -3.123 -28.243 1.00 69.62 104 LYS A CA 1
ATOM 850 C C . LYS A 1 104 ? 12.803 -3.287 -28.105 1.00 69.62 104 LYS A C 1
ATOM 852 O O . LYS A 1 104 ? 12.122 -3.439 -29.111 1.00 69.62 104 LYS A O 1
ATOM 857 N N . LYS A 1 105 ? 12.264 -3.283 -26.878 1.00 65.12 105 LYS A N 1
ATOM 858 C CA . LYS A 1 105 ? 10.846 -3.567 -26.591 1.00 65.12 105 LYS A CA 1
ATOM 859 C C . LYS A 1 105 ? 10.033 -2.347 -26.163 1.00 65.12 105 LYS A C 1
ATOM 861 O O . LYS A 1 105 ? 8.889 -2.535 -25.750 1.00 65.12 105 LYS A O 1
ATOM 866 N N . ARG A 1 106 ? 10.580 -1.124 -26.243 1.00 71.56 106 ARG A N 1
ATOM 867 C CA . ARG A 1 106 ? 9.938 0.112 -25.751 1.00 71.56 106 ARG A CA 1
ATOM 868 C C . ARG A 1 106 ? 8.735 0.527 -26.612 1.00 71.56 106 ARG A C 1
ATOM 870 O O . ARG A 1 106 ? 8.785 1.499 -27.354 1.00 71.56 106 ARG A O 1
ATOM 877 N N . SER A 1 107 ? 7.664 -0.248 -26.502 1.00 81.81 107 SER A N 1
ATOM 878 C CA . SER A 1 107 ? 6.368 -0.016 -27.131 1.00 81.81 107 SER A CA 1
ATOM 879 C C . SER A 1 107 ? 5.543 0.987 -26.330 1.00 81.81 107 SER A C 1
ATOM 881 O O . SER A 1 107 ? 5.751 1.163 -25.127 1.00 81.81 107 SER A O 1
ATOM 883 N N . GLU A 1 108 ? 4.561 1.600 -26.985 1.00 84.62 108 GLU A N 1
ATOM 884 C CA . GLU A 1 108 ? 3.609 2.502 -26.330 1.00 84.62 108 GLU A CA 1
ATOM 885 C C . GLU A 1 108 ? 2.848 1.802 -25.194 1.00 84.62 108 GLU A C 1
ATOM 887 O O . GLU A 1 108 ? 2.671 2.356 -24.114 1.00 84.62 108 GLU A O 1
ATOM 892 N N . ALA A 1 109 ? 2.540 0.512 -25.364 1.00 85.69 109 ALA A N 1
ATOM 893 C CA . ALA A 1 109 ? 1.921 -0.307 -24.326 1.00 85.69 109 ALA A CA 1
ATOM 894 C C . ALA A 1 109 ? 2.765 -0.418 -23.040 1.00 85.69 109 ALA A C 1
ATOM 896 O O . ALA A 1 109 ? 2.206 -0.585 -21.956 1.00 85.69 109 ALA A O 1
ATOM 897 N N . LEU A 1 110 ? 4.101 -0.346 -23.124 1.00 85.25 110 LEU A N 1
ATOM 898 C CA . LEU A 1 110 ? 4.951 -0.310 -21.929 1.00 85.25 110 LEU A CA 1
ATOM 899 C C . LEU A 1 110 ? 4.906 1.051 -21.238 1.00 85.25 110 LEU A C 1
ATOM 901 O O . LEU A 1 110 ? 4.845 1.081 -20.013 1.00 85.25 110 LEU A O 1
ATOM 905 N N . LYS A 1 111 ? 4.890 2.154 -21.997 1.00 86.56 111 LYS A N 1
ATOM 906 C CA . LYS A 1 111 ? 4.762 3.499 -21.417 1.00 86.56 111 LYS A CA 1
ATOM 907 C C . LYS A 1 111 ? 3.428 3.658 -20.690 1.00 86.56 111 LYS A C 1
ATOM 909 O O . LYS A 1 111 ? 3.421 4.118 -19.555 1.00 86.56 111 LYS A O 1
ATOM 914 N N . ASN A 1 112 ? 2.339 3.174 -21.288 1.00 90.00 112 ASN A N 1
ATOM 915 C CA . ASN A 1 112 ? 1.021 3.178 -20.649 1.00 90.00 112 ASN A CA 1
ATOM 916 C C . ASN A 1 112 ? 1.039 2.366 -19.347 1.00 90.00 112 ASN A C 1
ATOM 918 O O . ASN A 1 112 ? 0.554 2.829 -18.325 1.00 90.00 112 ASN A O 1
ATOM 922 N N . LYS A 1 113 ? 1.698 1.197 -19.330 1.00 89.94 113 LYS A N 1
ATOM 923 C CA . LYS A 1 113 ? 1.865 0.407 -18.096 1.00 89.94 113 LYS A CA 1
ATOM 924 C C . LYS A 1 113 ? 2.686 1.122 -17.023 1.00 89.94 113 LYS A C 1
ATOM 926 O O . LYS A 1 113 ? 2.392 0.952 -15.844 1.00 89.94 113 LYS A O 1
ATOM 931 N N . GLU A 1 114 ? 3.725 1.865 -17.405 1.00 90.81 114 GLU A N 1
ATOM 932 C CA . GLU A 1 114 ? 4.511 2.680 -16.472 1.00 90.81 114 GLU A CA 1
ATOM 933 C C . GLU A 1 114 ? 3.646 3.795 -15.868 1.00 90.81 114 GLU A C 1
ATOM 935 O O . GLU A 1 114 ? 3.616 3.935 -14.646 1.00 90.81 114 GLU A O 1
ATOM 940 N N . GLN A 1 115 ? 2.884 4.515 -16.697 1.00 91.19 115 GLN A N 1
ATOM 941 C CA . GLN A 1 115 ? 1.972 5.575 -16.258 1.00 91.19 115 GLN A CA 1
ATOM 942 C C . GLN A 1 115 ? 0.848 5.042 -15.361 1.00 91.19 115 GLN A C 1
ATOM 944 O O . GLN A 1 115 ? 0.638 5.567 -14.268 1.00 91.19 115 GLN A O 1
ATOM 949 N N . ASP A 1 116 ? 0.187 3.953 -15.759 1.00 92.38 116 ASP A N 1
ATOM 950 C CA . ASP A 1 116 ? -0.845 3.289 -14.957 1.00 92.38 116 ASP A CA 1
ATOM 951 C C . ASP A 1 116 ? -0.301 2.859 -13.593 1.00 92.38 116 ASP A C 1
ATOM 953 O O . ASP A 1 116 ? -0.998 2.902 -12.579 1.00 92.38 116 ASP A O 1
ATOM 957 N N . TRP A 1 117 ? 0.948 2.392 -13.557 1.00 93.94 117 TRP A N 1
ATOM 958 C CA . TRP A 1 117 ? 1.587 1.978 -12.318 1.00 93.94 117 TRP A CA 1
ATOM 959 C C . TRP A 1 117 ? 1.928 3.177 -11.430 1.00 93.94 117 TRP A C 1
ATOM 961 O O . TRP A 1 117 ? 1.665 3.119 -10.232 1.00 93.94 117 TRP A O 1
ATOM 971 N N . GLN A 1 118 ? 2.421 4.279 -12.002 1.00 92.00 118 GLN A N 1
ATOM 972 C CA . GLN A 1 118 ? 2.650 5.528 -11.268 1.00 92.00 118 GLN A CA 1
ATOM 973 C C . GLN A 1 118 ? 1.353 6.088 -10.675 1.00 92.00 118 GLN A C 1
ATOM 975 O O . GLN A 1 118 ? 1.328 6.446 -9.503 1.00 92.00 118 GLN A O 1
ATOM 980 N N . GLN A 1 119 ? 0.251 6.086 -11.428 1.00 92.00 119 GLN A N 1
ATOM 981 C CA . GLN A 1 119 ? -1.050 6.537 -10.922 1.00 92.00 119 GLN A CA 1
ATOM 982 C C . GLN A 1 119 ? -1.592 5.656 -9.787 1.00 92.00 119 GLN A C 1
ATOM 984 O O . GLN A 1 119 ? -2.322 6.141 -8.921 1.00 92.00 119 GLN A O 1
ATOM 989 N N . LYS A 1 120 ? -1.236 4.365 -9.778 1.00 93.31 120 LYS A N 1
ATOM 990 C CA . LYS A 1 120 ? -1.577 3.434 -8.692 1.00 93.31 120 LYS A CA 1
ATOM 991 C C . LYS A 1 120 ? -0.749 3.659 -7.435 1.00 93.31 120 LYS A C 1
ATOM 993 O O . LYS A 1 120 ? -1.181 3.262 -6.362 1.00 93.31 120 LYS A O 1
ATOM 998 N N . LEU A 1 121 ? 0.431 4.272 -7.526 1.00 93.56 121 LEU A N 1
ATOM 999 C CA . LEU A 1 121 ? 1.277 4.489 -6.350 1.00 93.56 121 LEU A CA 1
ATOM 1000 C C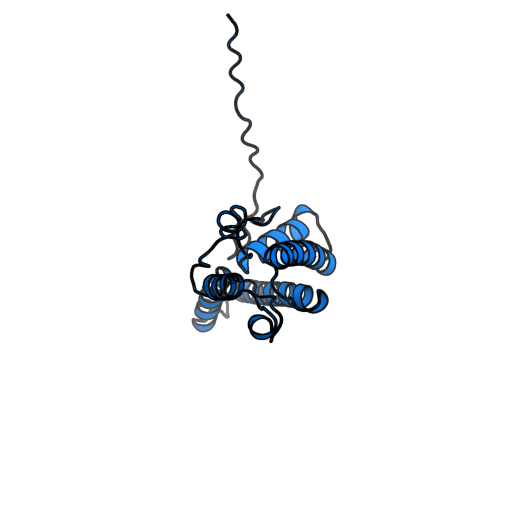 . LEU A 1 121 ? 0.613 5.384 -5.300 1.00 93.56 121 LEU A C 1
ATOM 1002 O O . LEU A 1 121 ? 0.863 5.206 -4.109 1.00 93.56 121 LEU A O 1
ATOM 1006 N N . GLU A 1 122 ? -0.234 6.315 -5.730 1.00 92.44 122 GLU A N 1
ATOM 1007 C CA . GLU A 1 122 ? -0.959 7.229 -4.844 1.00 92.44 122 GLU A CA 1
ATOM 1008 C C . GLU A 1 122 ? -2.180 6.582 -4.175 1.00 92.44 122 GLU A C 1
ATOM 1010 O O . GLU A 1 122 ? -2.699 7.115 -3.187 1.00 92.44 122 GLU A O 1
ATOM 1015 N N . ASP A 1 123 ? -2.618 5.427 -4.685 1.00 94.50 123 ASP A N 1
ATOM 1016 C CA . ASP A 1 123 ? -3.764 4.705 -4.153 1.00 94.50 123 ASP A CA 1
ATOM 1017 C C . ASP A 1 123 ? -3.463 4.111 -2.777 1.00 94.50 123 ASP A C 1
ATOM 1019 O O . ASP A 1 123 ? -2.322 3.794 -2.417 1.00 94.50 123 ASP A O 1
ATOM 1023 N N . LEU A 1 124 ? -4.532 3.936 -2.001 1.00 96.00 124 LEU A N 1
ATOM 1024 C CA . LEU A 1 124 ? -4.489 3.302 -0.693 1.00 96.00 124 LEU A CA 1
ATOM 1025 C C . LEU A 1 124 ? -3.874 1.900 -0.788 1.00 96.00 124 LEU A C 1
ATOM 1027 O O . LEU A 1 124 ? -4.313 1.050 -1.571 1.00 96.00 124 LEU A O 1
ATOM 1031 N N . PHE A 1 125 ? -2.918 1.607 0.092 1.00 96.62 125 PHE A N 1
ATOM 1032 C CA . PHE A 1 125 ? -2.462 0.243 0.306 1.00 96.62 125 PHE A CA 1
ATOM 1033 C C . PHE A 1 125 ? -3.511 -0.527 1.126 1.00 96.62 125 PHE A C 1
ATOM 1035 O O . PHE A 1 125 ? -3.357 -0.763 2.319 1.00 96.62 125 PHE A O 1
ATOM 1042 N N . ASP A 1 126 ? -4.621 -0.887 0.475 1.00 95.88 126 ASP A N 1
ATOM 1043 C CA . ASP A 1 126 ? -5.799 -1.434 1.156 1.00 95.88 126 ASP A CA 1
ATOM 1044 C C . ASP A 1 126 ? -5.536 -2.850 1.697 1.00 95.88 126 ASP A C 1
ATOM 1046 O O . ASP A 1 126 ? -5.288 -3.781 0.919 1.00 95.88 126 ASP A O 1
ATOM 1050 N N . ILE A 1 127 ? -5.568 -3.017 3.018 1.00 96.75 127 ILE A N 1
ATOM 1051 C CA . ILE A 1 127 ? -5.444 -4.322 3.684 1.00 96.75 127 ILE A CA 1
ATOM 1052 C C . ILE A 1 127 ? -6.691 -4.698 4.482 1.00 96.75 127 ILE A C 1
ATOM 1054 O O . ILE A 1 127 ? -6.650 -5.668 5.246 1.00 96.75 127 ILE A O 1
ATOM 1058 N N . ALA A 1 128 ? -7.793 -3.975 4.277 1.00 95.75 128 ALA A N 1
ATOM 1059 C CA . ALA A 1 128 ? -9.060 -4.251 4.924 1.00 95.75 128 ALA A CA 1
ATOM 1060 C C . ALA A 1 128 ? -9.514 -5.691 4.654 1.00 95.75 128 ALA A C 1
ATOM 1062 O O . ALA A 1 128 ? -9.324 -6.258 3.561 1.00 95.75 128 ALA A O 1
ATOM 1063 N N . HIS A 1 129 ? -10.161 -6.279 5.654 1.00 95.06 129 HIS A N 1
ATOM 1064 C CA . HIS A 1 129 ? -10.946 -7.491 5.487 1.00 95.06 129 HIS A CA 1
ATOM 1065 C C . HIS A 1 129 ? -11.990 -7.293 4.370 1.00 95.06 129 HIS A C 1
ATOM 1067 O O . HIS A 1 129 ? -12.444 -6.170 4.137 1.00 95.06 129 HIS A O 1
ATOM 1073 N N . CYS A 1 130 ? -12.359 -8.357 3.644 1.00 91.50 130 CYS A N 1
ATOM 1074 C CA . CYS A 1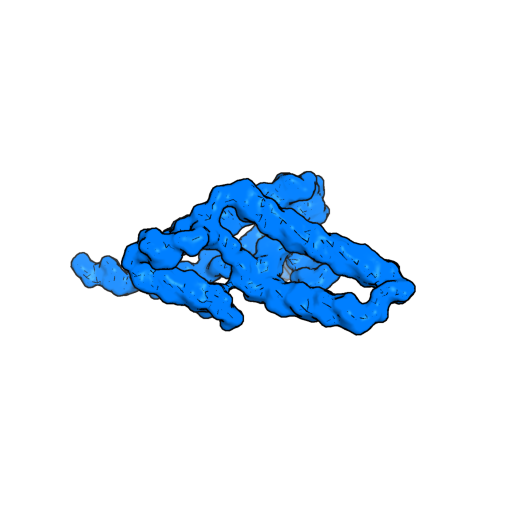 130 ? -13.390 -8.259 2.594 1.00 91.50 130 CYS A CA 1
ATOM 1075 C C . CYS A 1 130 ? -14.703 -7.700 3.150 1.00 91.50 130 CYS A C 1
ATOM 1077 O O . CYS A 1 130 ? -15.297 -6.812 2.548 1.00 91.50 130 CYS A O 1
ATOM 1079 N N . ASP A 1 131 ? -15.044 -8.136 4.356 1.00 92.94 131 ASP A N 1
ATOM 1080 C CA . ASP A 1 131 ? -16.249 -7.748 5.085 1.00 92.94 131 ASP A CA 1
ATOM 1081 C C . ASP A 1 131 ? -15.991 -6.615 6.089 1.00 92.94 131 ASP A C 1
ATOM 1083 O O . ASP A 1 131 ? -16.741 -6.441 7.040 1.00 92.94 131 ASP A O 1
ATOM 1087 N N . ALA A 1 132 ? -14.913 -5.834 5.935 1.00 92.69 132 ALA A N 1
ATOM 1088 C CA . ALA A 1 132 ? -14.582 -4.792 6.913 1.00 92.69 132 ALA A CA 1
ATOM 1089 C C . ALA A 1 132 ? -15.749 -3.812 7.131 1.00 92.69 132 ALA A C 1
ATOM 1091 O O . ALA A 1 132 ? -16.099 -3.531 8.268 1.00 92.69 132 ALA A O 1
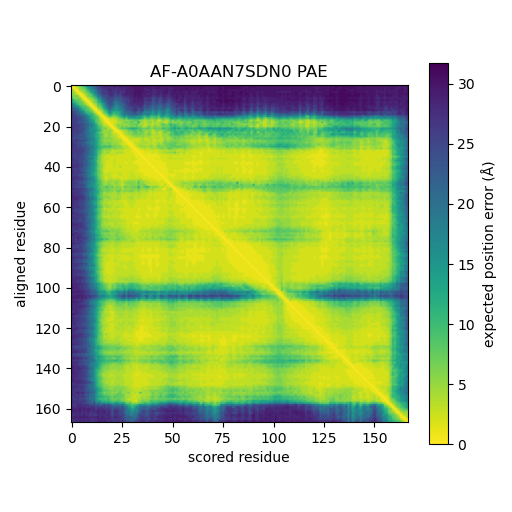ATOM 1092 N N . LEU A 1 133 ? -16.412 -3.362 6.058 1.00 92.94 133 LEU A N 1
ATOM 1093 C CA . LEU A 1 133 ? -17.527 -2.410 6.154 1.00 92.94 133 LEU A CA 1
ATOM 1094 C C . LEU A 1 133 ? -18.784 -2.985 6.826 1.00 92.94 133 LEU A C 1
ATOM 1096 O O . LEU A 1 133 ? -19.559 -2.215 7.388 1.00 92.94 133 LEU A O 1
ATOM 1100 N N . SER A 1 134 ? -19.003 -4.300 6.757 1.00 92.31 134 SER A N 1
ATOM 1101 C CA . SER A 1 134 ? -20.136 -4.953 7.423 1.00 92.31 134 SER A CA 1
ATOM 1102 C C . SER A 1 134 ? -19.824 -5.315 8.874 1.00 92.31 134 SER A C 1
ATOM 1104 O O . SER A 1 134 ? -20.720 -5.264 9.707 1.00 92.31 134 SER A O 1
ATOM 1106 N N . ILE A 1 135 ? -18.564 -5.638 9.186 1.00 92.12 135 ILE A N 1
ATOM 1107 C CA . ILE A 1 135 ? -18.100 -5.923 10.552 1.00 92.12 135 ILE A CA 1
ATOM 1108 C C . ILE A 1 135 ? -18.029 -4.641 11.393 1.00 92.12 135 ILE A C 1
ATOM 1110 O O . ILE A 1 135 ? -18.304 -4.666 12.590 1.00 92.12 135 ILE A O 1
ATOM 1114 N N . MET A 1 136 ? -17.641 -3.518 10.785 1.00 91.69 136 MET A N 1
ATOM 1115 C CA . MET A 1 136 ? -17.548 -2.236 11.480 1.00 91.69 136 MET A CA 1
ATOM 1116 C C . MET A 1 136 ? -18.935 -1.764 11.934 1.00 91.69 136 MET A C 1
ATOM 1118 O O . MET A 1 136 ? -19.895 -1.765 11.164 1.00 91.69 136 MET A O 1
ATOM 1122 N N . THR A 1 137 ? -19.037 -1.324 13.185 1.00 90.38 137 THR A N 1
ATOM 1123 C CA . THR A 1 137 ? -20.279 -0.789 13.766 1.00 90.38 137 THR A CA 1
ATOM 1124 C C . THR A 1 137 ? -20.313 0.735 13.751 1.00 90.38 137 THR A C 1
ATOM 1126 O O . THR A 1 137 ? -21.378 1.316 13.564 1.00 90.38 137 THR A O 1
ATOM 1129 N N . VAL A 1 138 ? -19.150 1.375 13.890 1.00 89.38 138 VAL A N 1
ATOM 1130 C CA . VAL A 1 138 ? -18.987 2.833 13.897 1.00 89.38 138 VAL A CA 1
ATOM 1131 C C . VAL A 1 138 ? -19.070 3.367 12.467 1.00 89.38 138 VAL A C 1
ATOM 1133 O O . VAL A 1 138 ? -18.272 2.991 11.604 1.00 89.38 138 VAL A O 1
ATOM 1136 N N . GLU A 1 139 ? -20.050 4.229 12.199 1.00 88.88 139 GLU A N 1
ATOM 1137 C CA . GLU A 1 139 ? -20.283 4.774 10.858 1.00 88.88 139 GLU A CA 1
ATOM 1138 C C . GLU A 1 139 ? -19.168 5.744 10.454 1.00 88.88 139 GLU A C 1
ATOM 1140 O O . GLU A 1 139 ? -18.721 5.739 9.310 1.00 88.88 139 GLU A O 1
ATOM 1145 N N . GLU A 1 140 ? -18.641 6.517 11.401 1.00 86.56 140 GLU A N 1
ATOM 1146 C CA . GLU A 1 140 ? -17.527 7.439 11.188 1.00 86.56 140 GLU A CA 1
ATOM 1147 C C . GLU A 1 140 ? -16.278 6.717 10.665 1.00 86.56 140 GLU A C 1
ATOM 1149 O O . GLU A 1 140 ? -15.655 7.180 9.705 1.00 86.56 140 GLU A O 1
ATOM 1154 N N . ASP A 1 141 ? -15.951 5.546 11.218 1.00 88.25 141 ASP A N 1
ATOM 1155 C CA . ASP A 1 141 ? -14.803 4.747 10.781 1.00 88.25 141 ASP A CA 1
ATOM 1156 C C . ASP A 1 141 ? -15.033 4.157 9.378 1.00 88.25 141 ASP A C 1
ATOM 1158 O O . ASP A 1 141 ? -14.104 4.076 8.565 1.00 88.25 141 ASP A O 1
ATOM 1162 N N . LYS A 1 142 ? -16.281 3.794 9.039 1.00 91.50 142 LYS A N 1
ATOM 1163 C CA . LYS A 1 142 ? -16.640 3.371 7.673 1.00 91.50 142 LYS A CA 1
ATOM 1164 C C . LYS A 1 142 ? -16.461 4.515 6.686 1.00 91.50 142 LYS A C 1
ATOM 1166 O O . LYS A 1 142 ? -15.847 4.321 5.635 1.00 91.50 142 LYS A O 1
ATOM 1171 N N . GLN A 1 143 ? -16.960 5.704 7.023 1.00 91.19 143 GLN A N 1
ATOM 1172 C CA . GLN A 1 143 ? -16.808 6.899 6.193 1.00 91.19 143 GLN A CA 1
ATOM 1173 C C . GLN A 1 143 ? -15.335 7.281 6.039 1.00 91.19 143 GLN A C 1
ATOM 1175 O O . GLN A 1 143 ? -14.908 7.637 4.939 1.00 91.19 143 GLN A O 1
ATOM 1180 N N . PHE A 1 144 ? -14.531 7.123 7.094 1.00 91.06 144 PHE A N 1
ATOM 1181 C CA . PHE A 1 144 ? -13.083 7.280 7.023 1.00 91.06 144 PHE A CA 1
ATOM 1182 C C . PHE A 1 144 ? -12.458 6.291 6.030 1.00 91.06 144 PHE A C 1
ATOM 1184 O O . PHE A 1 144 ? -11.768 6.724 5.106 1.00 91.06 144 PHE A O 1
ATOM 1191 N N . LEU A 1 145 ? -12.738 4.986 6.139 1.00 92.81 145 LEU A N 1
ATOM 1192 C CA . LEU A 1 145 ? -12.215 3.982 5.203 1.00 92.81 145 LEU A CA 1
ATOM 1193 C C . LEU A 1 145 ? -12.641 4.271 3.752 1.00 92.81 145 LEU A C 1
ATOM 1195 O O . LEU A 1 145 ? -11.826 4.177 2.830 1.00 92.81 145 LEU A O 1
ATOM 1199 N N . LEU A 1 146 ? -13.898 4.663 3.530 1.00 93.38 146 LEU A N 1
ATOM 1200 C CA . LEU A 1 146 ? -14.394 5.059 2.209 1.00 93.38 146 LEU A CA 1
ATOM 1201 C C . LEU A 1 146 ? -13.680 6.313 1.682 1.00 93.38 146 LEU A C 1
ATOM 1203 O O . LEU A 1 146 ? -13.306 6.353 0.510 1.00 93.38 146 LEU A O 1
ATOM 1207 N N . GLY A 1 147 ? -13.436 7.312 2.533 1.00 92.12 147 GLY A N 1
ATOM 1208 C CA . GLY A 1 147 ? -12.668 8.515 2.200 1.00 92.12 147 GLY A CA 1
ATOM 1209 C C . GLY A 1 147 ? -11.210 8.215 1.845 1.00 92.12 147 GLY A C 1
ATOM 1210 O O . GLY A 1 147 ? -10.680 8.769 0.879 1.00 92.12 147 GLY A O 1
ATOM 1211 N N . GLN A 1 148 ? -10.584 7.275 2.557 1.00 92.62 148 GLN A N 1
ATOM 1212 C CA . GLN A 1 148 ? -9.229 6.807 2.262 1.00 92.62 148 GLN A CA 1
ATOM 1213 C C . GLN A 1 148 ? -9.156 6.021 0.942 1.00 92.62 148 GLN A C 1
ATOM 1215 O O . GLN A 1 148 ? -8.130 6.071 0.271 1.00 92.62 148 GLN A O 1
ATOM 1220 N N . ARG A 1 149 ? -10.221 5.315 0.536 1.00 93.88 149 ARG A N 1
ATOM 1221 C CA . ARG A 1 149 ? -10.284 4.582 -0.747 1.00 93.88 149 ARG A CA 1
ATOM 1222 C C . ARG A 1 149 ? -10.475 5.484 -1.968 1.00 93.88 149 ARG A C 1
ATOM 1224 O O . ARG A 1 149 ? -10.154 5.067 -3.080 1.00 93.88 149 ARG A O 1
ATOM 1231 N N . LYS A 1 150 ? -11.003 6.698 -1.790 1.00 92.81 150 LYS A N 1
ATOM 1232 C CA . LYS A 1 150 ? -11.145 7.681 -2.873 1.00 92.81 150 LYS A CA 1
ATOM 1233 C C . LYS A 1 150 ? -9.777 8.226 -3.296 1.00 92.81 150 LYS A C 1
ATOM 1235 O O . LYS A 1 150 ? -8.844 8.315 -2.492 1.00 92.81 150 LYS A O 1
ATOM 1240 N N . LYS A 1 151 ? -9.672 8.658 -4.558 1.00 88.50 151 LYS A N 1
ATOM 1241 C CA . LYS A 1 151 ? -8.498 9.400 -5.042 1.00 88.50 151 LYS A CA 1
ATOM 1242 C C . LYS A 1 151 ? -8.256 10.618 -4.140 1.00 88.50 151 LYS A C 1
ATOM 1244 O O . LYS A 1 151 ? -9.192 11.323 -3.774 1.00 88.50 151 LYS A O 1
ATOM 1249 N N . GLY A 1 152 ? -7.001 10.820 -3.742 1.00 86.88 152 GLY A N 1
ATOM 1250 C CA . GLY A 1 152 ? -6.605 11.870 -2.798 1.00 86.88 152 GLY A CA 1
ATOM 1251 C C . GLY A 1 152 ? -6.634 11.481 -1.311 1.00 86.88 152 GLY A C 1
ATOM 1252 O O . GLY A 1 152 ? -6.179 12.282 -0.496 1.00 86.88 152 GLY A O 1
ATOM 1253 N N . ARG A 1 153 ? -7.103 10.271 -0.945 1.00 89.81 153 ARG A N 1
ATOM 1254 C CA . ARG A 1 153 ? -7.056 9.702 0.424 1.00 89.81 153 ARG A CA 1
ATOM 1255 C C . ARG A 1 153 ? -7.496 10.701 1.509 1.00 89.81 153 ARG A C 1
ATOM 1257 O O . ARG A 1 153 ? -6.694 11.178 2.325 1.00 89.81 153 ARG A O 1
ATOM 1264 N N . GLN A 1 154 ? -8.776 11.064 1.469 1.00 87.44 154 GLN A N 1
ATOM 1265 C CA . GLN A 1 154 ? -9.363 12.085 2.339 1.00 87.44 154 GLN A CA 1
ATOM 1266 C C . GLN A 1 154 ? -9.583 11.566 3.766 1.00 87.44 154 GLN A C 1
ATOM 1268 O O . GLN A 1 154 ? -10.005 10.428 3.960 1.00 87.44 154 GLN A O 1
ATOM 1273 N N . GLY A 1 155 ? -9.337 12.423 4.761 1.00 84.50 155 GLY A N 1
ATOM 1274 C CA . GLY A 1 155 ? -9.456 12.098 6.188 1.00 84.50 155 GLY A CA 1
ATOM 1275 C C . GLY A 1 155 ? -8.114 11.813 6.869 1.00 84.50 155 GLY A C 1
ATOM 1276 O O . GLY A 1 155 ? -7.101 11.567 6.205 1.00 84.50 155 GLY A O 1
ATOM 1277 N N . VAL A 1 156 ? -8.111 11.881 8.204 1.00 85.31 156 VAL A N 1
ATOM 1278 C CA . VAL A 1 156 ? -6.965 11.550 9.062 1.00 85.31 156 VAL A CA 1
ATOM 1279 C C . VAL A 1 156 ? -7.396 10.722 10.276 1.00 85.31 156 VAL A C 1
ATOM 1281 O O . VAL A 1 156 ? -8.492 10.918 10.807 1.00 85.31 156 VAL A O 1
ATOM 1284 N N . ILE A 1 157 ? -6.529 9.804 10.702 1.00 82.12 157 ILE A N 1
ATOM 1285 C CA . ILE A 1 157 ? -6.694 8.950 11.883 1.00 82.12 157 ILE A CA 1
ATOM 1286 C C . ILE A 1 157 ? -6.819 9.857 13.118 1.00 82.12 157 ILE A C 1
ATOM 1288 O O . ILE A 1 157 ? -6.008 10.763 13.300 1.00 82.12 157 ILE A O 1
ATOM 1292 N N . GLY A 1 158 ? -7.845 9.640 13.948 1.00 69.62 158 GLY A N 1
ATOM 1293 C CA . GLY A 1 158 ? -8.043 10.388 15.198 1.00 69.62 158 GLY A CA 1
ATOM 1294 C C . GLY A 1 158 ? -8.731 11.755 15.070 1.00 69.62 158 GLY A C 1
ATOM 1295 O O . GLY A 1 158 ? -8.829 12.478 16.056 1.00 69.62 158 GLY A O 1
ATOM 1296 N N . SER A 1 159 ? -9.273 12.126 13.900 1.00 57.34 159 SER A N 1
ATOM 1297 C CA . SER A 1 159 ? -10.085 13.359 13.752 1.00 57.34 159 SER A CA 1
ATOM 1298 C C . SER A 1 159 ? -11.358 13.386 14.618 1.00 57.34 159 SER A C 1
ATOM 1300 O O . SER A 1 159 ? -12.033 14.414 14.673 1.00 57.34 159 SER A O 1
ATOM 1302 N N . VAL A 1 160 ? -11.724 12.256 15.232 1.00 50.28 160 VAL A N 1
ATOM 1303 C CA . VAL A 1 160 ? -13.068 11.988 15.765 1.00 50.28 160 VAL A CA 1
ATOM 1304 C C . VAL A 1 160 ? -13.140 12.071 17.303 1.00 50.28 160 VAL A C 1
ATOM 1306 O O . VAL A 1 160 ? -14.207 12.356 17.846 1.00 50.28 160 VAL A O 1
ATOM 1309 N N . ASP A 1 161 ? -12.019 12.028 18.029 1.00 45.12 161 ASP A N 1
ATOM 1310 C CA . ASP A 1 161 ? -12.023 11.998 19.507 1.00 45.12 161 ASP A CA 1
ATOM 1311 C C . ASP A 1 161 ? -12.062 13.377 20.192 1.00 45.12 161 ASP A C 1
ATOM 1313 O O . ASP A 1 161 ? -11.444 13.596 21.231 1.00 45.12 161 ASP A O 1
ATOM 1317 N N . ARG A 1 162 ? -12.804 14.347 19.644 1.00 46.25 162 ARG A N 1
ATOM 1318 C CA . ARG A 1 162 ? -13.092 15.609 20.367 1.00 46.25 162 ARG A CA 1
ATOM 1319 C C . ARG A 1 162 ? -14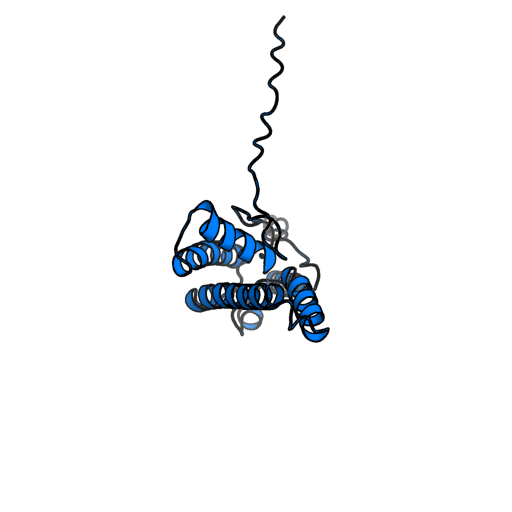.549 15.813 20.756 1.00 46.25 162 ARG A C 1
ATOM 1321 O O . ARG A 1 162 ? -14.825 16.715 21.537 1.00 46.25 162 ARG A O 1
ATOM 1328 N N . LYS A 1 163 ? -15.476 14.984 20.266 1.00 41.66 163 LYS A N 1
ATOM 1329 C CA . LYS A 1 163 ? -16.896 15.062 20.663 1.00 41.66 163 LYS A CA 1
ATOM 1330 C C . LYS A 1 163 ? -17.324 14.008 21.685 1.00 41.66 163 LYS A C 1
ATOM 1332 O O . LYS A 1 163 ? -18.289 14.248 22.396 1.00 41.66 163 LYS A O 1
ATOM 1337 N N . SER A 1 164 ? -16.610 12.886 21.806 1.00 44.62 164 SER A N 1
ATOM 1338 C CA . SER A 1 164 ? -16.982 11.812 22.744 1.00 44.62 164 SER A CA 1
ATOM 1339 C C . SER A 1 164 ? -16.461 12.006 24.179 1.00 44.62 164 SER A C 1
ATOM 1341 O O . SER A 1 164 ? -16.829 11.235 25.058 1.00 44.62 164 SER A O 1
ATOM 1343 N N . LEU A 1 165 ? -15.630 13.023 24.433 1.00 41.38 165 LEU A N 1
ATOM 1344 C CA . LEU A 1 165 ? -15.065 13.331 25.759 1.00 41.38 165 LEU A CA 1
ATOM 1345 C C . LEU A 1 165 ? -15.862 14.395 26.540 1.00 41.38 165 LEU A C 1
ATOM 1347 O O . LEU A 1 165 ? -15.399 14.889 27.561 1.00 41.38 165 LEU A O 1
ATOM 1351 N N . MET A 1 166 ? -17.057 14.751 26.067 1.00 35.41 166 MET A N 1
ATOM 1352 C CA . MET A 1 166 ? -17.990 15.636 26.769 1.00 35.41 166 MET A CA 1
ATOM 1353 C C . MET A 1 166 ? -19.326 14.913 26.967 1.00 35.41 166 MET A C 1
ATOM 1355 O O . MET A 1 166 ? -20.286 15.168 26.240 1.00 35.41 166 MET A O 1
ATOM 1359 N N . LYS A 1 167 ? -19.376 13.980 27.919 1.00 36.44 167 LYS A N 1
ATOM 1360 C CA . LYS A 1 167 ? -20.607 13.527 28.577 1.00 36.44 167 LYS A CA 1
ATOM 1361 C C . LYS A 1 167 ? -20.322 13.296 30.049 1.00 36.44 167 LYS A C 1
ATOM 1363 O O . LYS A 1 167 ? -19.255 12.712 30.333 1.00 36.44 167 LYS A O 1
#

pLDDT: mean 82.9, std 18.15, range [33.75, 97.19]

Nearest PDB structures (foldseek):
  6y06-assembly1_A  TM=4.262E-01  e=6.304E+00  synthetic construct

Radius of gyration: 19.54 Å; Cα contacts (8 Å, |Δi|>4): 170; chains: 1; bounding box: 49×52×57 Å

Foldseek 3Di:
DDDDDPPDPPPPDPFDQDPLLGGADCADDLWAQAFLSNLLSQLCCCCPVVVDDNQVSLLVSLVRNVVSCVLLVFAFDDSVVSSVLNVVLVVLSVVLVVQVVPPVNPDPVSVVSSVVNSQRRQAGSDGGDPCRLVPDPDVVSNVQVVCCRDRPRDGTRPPPPPPVPPD

Sequence (167 aa):
MASTNTGVSVVTQNKTNIWLIDQSLPNLNPIKLPSISEVLRLFFYYKNEERKTILKSATVPACEVIGLWEKASIPIRFKKHVISKIRKHFKEWQNLKKNKENKKKRSEALKNKEQDWQQKLEDLFDIAHCDALSIMTVEEDKQFLLGQRKKGRQGVIGSVDRKSLMK

Organism: NCBI:txid1421715

Mean predicted aligned error: 9.26 Å